Protein AF-A0A060BV76-F1 (afdb_monomer)

Nearest PDB structures (foldseek):
  5brp-assembly1_A  TM=9.776E-01  e=3.136E-09  Bacillus licheniformis DSM 13 = ATCC 14580
  5brq-assembly4_D  TM=9.338E-01  e=1.559E-09  Bacillus licheniformis DSM 13 = ATCC 14580
  5do8-assembly1_C  TM=9.499E-01  e=1.381E-05  Listeria monocytogenes EGD-e
  1uok-assembly1_A  TM=9.301E-01  e=1.780E-05  Bacillus cereus
  3axi-assembly1_A  TM=8.350E-01  e=1.040E-03  Saccharomyces cerevisiae

Radius of gyration: 16.15 Å; Cα contacts (8 Å, |Δi|>4): 140; chains: 1; bounding box: 36×35×46 Å

Solvent-accessible surface area (backbone atoms only — not comparable to full-atom values): 6991 Å² total; per-residue (Å²): 120,74,59,69,81,72,45,86,45,81,64,54,63,54,52,42,27,52,47,15,70,77,48,62,64,74,42,92,83,64,81,43,75,44,84,38,88,66,81,52,65,72,57,49,19,60,38,12,16,73,93,58,51,38,36,58,20,35,34,71,50,71,72,79,46,46,35,35,56,96,79,35,82,92,44,91,56,78,65,39,66,68,57,37,52,50,48,53,50,52,54,50,51,53,23,55,78,58,50,21,38,78,51,87,80,90,73,80,72,76,87,65,84,74,70,131

Organism: NCBI:txid153152

InterPro domains:
  IPR006047 Glycosyl hydrolase family 13, catalytic domain [PF00128] (2-103)
  IPR017853 Glycoside hydrolase superfamily [SSF51445] (5-99)

Mean predicted aligned error: 6.06 Å

Foldseek 3Di:
DCCVVPALDVCVLVVQQVCLVVPVVVPPPDAFEAEHADDDLVSQLSQCAVVSSGHVGYEYCQLVQQQPDVSDPPDGDPGDPVSNVVVCVCSVVSCVVSNGHYDDDPPPPNPPPPDD

Sequence (116 aa):
DDKRMYTDTPVVEEYIRELAARSYGQDPASVTVGEMSSTSIERCIAYTRPENKGLSMVFNFHHLKVDYVDGEKWSRKPFDFAELKNLFAQWGTGMEEGGGWNASTSGITMISPRYR

Structure (mmCIF, N/CA/C/O backbone):
data_AF-A0A060BV76-F1
#
_entry.id   AF-A0A060BV76-F1
#
loop_
_atom_site.group_PDB
_atom_site.id
_atom_site.type_symbol
_atom_site.label_atom_id
_atom_site.label_alt_id
_atom_site.label_comp_id
_atom_site.label_asym_id
_atom_site.label_entity_id
_atom_site.label_seq_id
_atom_site.pdbx_PDB_ins_code
_atom_site.Cartn_x
_atom_site.Cartn_y
_atom_site.Cartn_z
_atom_site.occupancy
_atom_site.B_iso_or_equiv
_atom_site.auth_seq_id
_atom_site.auth_comp_id
_atom_site.auth_asym_id
_atom_site.auth_atom_id
_atom_site.pdbx_PDB_model_num
ATOM 1 N N . ASP A 1 1 ? -0.857 14.105 -16.702 1.00 65.25 1 ASP A N 1
ATOM 2 C CA . ASP A 1 1 ? -1.030 12.826 -15.993 1.00 65.25 1 ASP A CA 1
ATOM 3 C C . ASP A 1 1 ? -2.236 12.964 -15.085 1.00 65.25 1 ASP A C 1
ATOM 5 O O . ASP A 1 1 ? -2.127 13.461 -13.967 1.00 65.25 1 ASP A O 1
ATOM 9 N N . ASP A 1 2 ? -3.398 12.613 -15.627 1.00 74.88 2 ASP A N 1
ATOM 10 C CA . ASP A 1 2 ? -4.708 12.840 -15.007 1.00 74.88 2 ASP A CA 1
ATOM 11 C C . ASP A 1 2 ? -4.864 12.060 -13.696 1.00 74.88 2 ASP A C 1
ATOM 13 O O . ASP A 1 2 ? -5.633 12.457 -12.823 1.00 74.88 2 ASP A O 1
ATOM 17 N N . LYS A 1 3 ? -4.054 11.008 -13.500 1.00 75.88 3 LYS A N 1
ATOM 18 C CA . LYS A 1 3 ? -4.018 10.195 -12.278 1.00 75.88 3 LYS A CA 1
ATOM 19 C C . LYS A 1 3 ? -3.733 11.016 -11.033 1.00 75.88 3 LYS A C 1
ATOM 21 O O . LYS A 1 3 ? -4.306 10.736 -9.984 1.00 75.88 3 LYS A O 1
ATOM 26 N N . ARG A 1 4 ? -2.911 12.062 -11.144 1.00 76.38 4 ARG A N 1
ATOM 27 C CA . ARG A 1 4 ? -2.583 12.944 -10.013 1.00 76.38 4 ARG A CA 1
ATOM 28 C C . ARG A 1 4 ? -3.792 13.711 -9.477 1.00 76.38 4 ARG A C 1
ATOM 30 O O . ARG A 1 4 ? -3.764 14.131 -8.328 1.00 76.38 4 ARG A O 1
ATOM 37 N N . MET A 1 5 ? -4.840 13.886 -10.283 1.00 81.75 5 MET A N 1
ATOM 38 C CA . MET A 1 5 ? -6.044 14.617 -9.876 1.00 81.75 5 MET A CA 1
ATOM 39 C C . MET A 1 5 ? -6.926 13.812 -8.917 1.00 81.75 5 MET A C 1
ATOM 41 O O . MET A 1 5 ? -7.740 14.402 -8.213 1.00 81.75 5 MET A O 1
ATOM 45 N N . TYR A 1 6 ? -6.787 12.483 -8.891 1.00 80.56 6 TYR A N 1
ATOM 46 C CA . TYR A 1 6 ? -7.668 11.605 -8.113 1.00 80.56 6 TYR A CA 1
ATOM 47 C C . TYR A 1 6 ? -6.945 10.537 -7.281 1.00 80.56 6 TYR A C 1
ATOM 49 O O . TYR A 1 6 ? -7.555 9.948 -6.395 1.00 80.56 6 TYR A O 1
ATOM 57 N N . THR A 1 7 ? -5.660 10.284 -7.529 1.00 84.19 7 THR A N 1
ATOM 58 C CA . THR A 1 7 ? -4.864 9.289 -6.795 1.00 84.19 7 THR A CA 1
ATOM 59 C C . THR A 1 7 ? -4.202 9.931 -5.580 1.00 84.19 7 THR A C 1
ATOM 61 O O . THR A 1 7 ? -3.586 10.987 -5.717 1.00 84.19 7 THR A O 1
ATOM 64 N N . ASP A 1 8 ? -4.300 9.290 -4.412 1.00 82.69 8 ASP A N 1
ATOM 65 C CA . ASP A 1 8 ? -3.630 9.691 -3.164 1.00 82.69 8 ASP A CA 1
ATOM 66 C C . ASP A 1 8 ? -3.830 11.171 -2.780 1.00 82.69 8 ASP A C 1
ATOM 68 O O . ASP A 1 8 ? -2.945 11.837 -2.224 1.00 82.69 8 ASP A O 1
ATOM 72 N N . THR A 1 9 ? -5.016 11.706 -3.080 1.00 86.12 9 THR A N 1
ATOM 73 C CA . THR A 1 9 ? -5.392 13.047 -2.631 1.00 86.12 9 THR A CA 1
ATOM 74 C C . THR A 1 9 ? -5.546 13.054 -1.103 1.00 86.12 9 THR A C 1
ATOM 76 O O . THR A 1 9 ? -5.892 12.025 -0.515 1.00 86.12 9 THR A O 1
ATOM 79 N N . PRO A 1 10 ? -5.310 14.192 -0.421 1.00 84.25 10 PRO A N 1
ATOM 80 C CA . PRO A 1 10 ? -5.326 14.242 1.045 1.00 84.25 10 PRO A CA 1
ATOM 81 C C . PRO A 1 10 ? -6.614 13.715 1.699 1.00 84.25 10 PRO A C 1
ATOM 83 O O . PRO A 1 10 ? -6.560 13.181 2.801 1.00 84.25 10 PRO A O 1
ATOM 86 N N . VAL A 1 11 ? -7.756 13.814 1.010 1.00 92.19 11 VAL A N 1
ATOM 87 C CA . VAL A 1 11 ? -9.062 13.369 1.524 1.00 92.19 11 VAL A CA 1
ATOM 88 C C . VAL A 1 11 ? -9.182 11.842 1.639 1.00 92.19 11 VAL A C 1
ATOM 90 O O . VAL A 1 11 ? -9.981 11.340 2.423 1.00 92.19 11 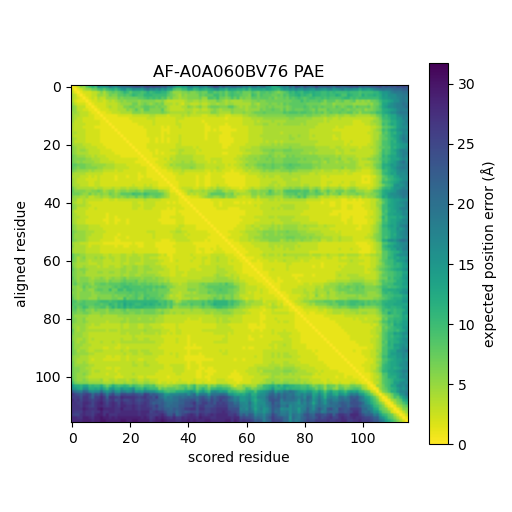VAL A O 1
ATOM 93 N N . VAL A 1 12 ? -8.372 11.072 0.904 1.00 93.25 12 VAL A N 1
ATOM 94 C CA . VAL A 1 12 ? -8.452 9.600 0.911 1.00 93.25 12 VAL A CA 1
ATOM 95 C C . VAL A 1 12 ? -8.141 9.030 2.297 1.00 93.25 12 VAL A C 1
ATOM 97 O O . VAL A 1 12 ? -8.809 8.100 2.742 1.00 93.25 12 VAL A O 1
ATOM 100 N N . GLU A 1 13 ? -7.164 9.600 3.007 1.00 92.56 13 GLU A N 1
ATOM 101 C CA . GLU A 1 13 ? -6.833 9.171 4.372 1.00 92.56 13 GLU A CA 1
ATOM 102 C C . GLU A 1 13 ? -8.004 9.391 5.338 1.00 92.56 13 GLU A C 1
ATOM 104 O O . GLU A 1 13 ? -8.272 8.537 6.182 1.00 92.56 13 GLU A O 1
ATOM 109 N N . GLU A 1 14 ? -8.720 10.510 5.199 1.00 95.00 14 GLU A N 1
ATOM 110 C CA . GLU A 1 14 ? -9.903 10.819 6.004 1.00 95.00 14 GLU A CA 1
ATOM 111 C C . GLU A 1 14 ? -11.022 9.808 5.742 1.00 95.00 14 GLU A C 1
ATOM 113 O O . GLU A 1 14 ? -11.553 9.226 6.688 1.00 95.00 14 GLU A O 1
ATOM 118 N N . TYR A 1 15 ? -11.306 9.512 4.472 1.00 96.62 15 TYR A N 1
ATOM 119 C CA . TYR A 1 15 ? -12.331 8.534 4.112 1.00 96.62 15 TYR A CA 1
ATOM 120 C C . TYR A 1 15 ? -11.990 7.110 4.545 1.00 96.62 15 TYR A C 1
ATOM 122 O O . TYR A 1 15 ? -12.881 6.389 4.991 1.00 96.62 15 TYR A O 1
ATOM 130 N N . ILE A 1 16 ? -10.723 6.695 4.475 1.00 96.62 16 ILE A N 1
ATOM 131 C CA . ILE A 1 16 ? -10.305 5.380 4.984 1.00 96.62 16 ILE A CA 1
ATOM 132 C C . ILE A 1 16 ? -10.530 5.299 6.497 1.00 96.62 16 ILE A C 1
ATOM 134 O O . ILE A 1 16 ? -11.068 4.302 6.978 1.00 96.62 16 ILE A O 1
ATOM 138 N N . ARG A 1 17 ? -10.171 6.344 7.253 1.00 96.25 17 ARG A N 1
ATOM 139 C CA . ARG A 1 17 ? -10.395 6.382 8.708 1.00 96.25 17 ARG A CA 1
ATOM 140 C C . ARG A 1 17 ? -11.877 6.396 9.059 1.00 96.25 17 ARG A C 1
ATOM 142 O O . ARG A 1 17 ? -12.286 5.697 9.985 1.00 96.25 17 ARG A O 1
ATOM 149 N N . GLU A 1 18 ? -12.683 7.163 8.330 1.00 97.81 18 GLU A N 1
ATOM 150 C CA . GLU A 1 18 ? -14.132 7.181 8.523 1.00 97.81 18 GLU A CA 1
ATOM 151 C C . GLU A 1 18 ? -14.743 5.805 8.234 1.00 97.81 18 GLU A C 1
ATOM 153 O O . GLU A 1 18 ? -15.525 5.295 9.041 1.00 97.81 18 GLU A O 1
ATOM 158 N N . LEU A 1 19 ? -14.352 5.176 7.123 1.00 97.62 19 LEU A N 1
ATOM 159 C CA . LEU A 1 19 ? -14.803 3.837 6.764 1.00 97.62 19 LEU A CA 1
ATOM 160 C C . LEU A 1 19 ? -14.420 2.825 7.845 1.00 97.62 19 LEU A C 1
ATOM 162 O O . LEU A 1 19 ? -15.286 2.076 8.295 1.00 97.62 19 LEU A O 1
ATOM 166 N N . ALA A 1 20 ? -13.166 2.832 8.304 1.00 97.38 20 ALA A N 1
ATOM 167 C CA . ALA A 1 20 ? -12.700 1.967 9.383 1.00 97.38 20 ALA A CA 1
ATOM 168 C C . ALA A 1 20 ? -13.551 2.150 10.645 1.00 97.38 20 ALA A C 1
ATOM 170 O O . ALA A 1 20 ? -14.099 1.183 11.175 1.00 97.38 20 ALA A O 1
ATOM 171 N N . ALA A 1 21 ? -13.734 3.399 11.083 1.00 97.38 21 ALA A N 1
ATOM 172 C CA . ALA A 1 21 ? -14.488 3.730 12.286 1.00 97.38 21 ALA A CA 1
ATOM 173 C C . ALA A 1 21 ? -15.960 3.297 12.206 1.00 97.38 21 ALA A C 1
ATOM 175 O O . ALA A 1 21 ? -16.535 2.922 13.226 1.00 97.38 21 ALA A O 1
ATOM 176 N N . ARG A 1 22 ? -16.568 3.321 11.015 1.00 97.81 22 ARG A N 1
ATOM 177 C CA . ARG A 1 22 ? -17.981 2.966 10.801 1.00 97.81 22 ARG A CA 1
ATOM 178 C C . ARG A 1 22 ? -18.210 1.520 10.340 1.00 97.81 22 ARG A C 1
ATOM 180 O O . ARG A 1 22 ? -19.361 1.158 10.103 1.00 97.81 22 ARG A O 1
ATOM 187 N N . SER A 1 23 ? -17.164 0.705 10.181 1.00 97.38 23 SER A N 1
ATOM 188 C CA . SER A 1 23 ? -17.288 -0.667 9.664 1.00 97.38 23 SER A CA 1
ATOM 189 C C . SER A 1 23 ? -16.304 -1.652 10.314 1.00 97.38 23 SER A C 1
ATOM 191 O O . SER A 1 23 ? -16.467 -1.994 11.483 1.00 97.38 23 SER A O 1
ATOM 193 N N . TYR A 1 24 ? -15.296 -2.122 9.576 1.00 96.00 24 TYR A N 1
ATOM 194 C CA . TYR A 1 24 ? -14.383 -3.195 9.973 1.00 96.00 24 TYR A CA 1
ATOM 195 C C . TYR A 1 24 ? -13.537 -2.857 11.207 1.00 96.00 24 TYR A C 1
ATOM 197 O O . TYR A 1 24 ? -13.126 -3.759 11.924 1.00 96.00 24 TYR A O 1
ATOM 205 N N . GLY A 1 25 ? -13.296 -1.574 11.499 1.00 95.38 25 GLY A N 1
ATOM 206 C CA . GLY A 1 25 ? -12.507 -1.148 12.659 1.00 95.38 25 GLY A CA 1
ATOM 207 C C . GLY A 1 25 ? -13.181 -1.420 14.009 1.00 95.38 25 GLY A C 1
ATOM 208 O O . GLY A 1 25 ? -12.556 -1.217 15.046 1.00 95.38 25 GLY A O 1
ATOM 209 N N . GLN A 1 26 ? -14.439 -1.871 14.004 1.00 94.56 26 GLN A N 1
ATOM 210 C CA . GLN A 1 26 ? -15.161 -2.328 15.195 1.00 94.56 26 GLN A CA 1
ATOM 211 C C . GLN A 1 26 ? -14.869 -3.798 15.548 1.00 94.56 26 GLN A C 1
ATOM 213 O O . GLN A 1 26 ? -15.201 -4.231 16.650 1.00 94.56 26 GLN A O 1
ATOM 218 N N . ASP A 1 27 ? -14.252 -4.561 14.639 1.00 96.38 27 ASP A N 1
ATOM 219 C CA . ASP A 1 27 ? -13.878 -5.959 14.849 1.00 96.38 27 ASP A CA 1
ATOM 220 C C . ASP A 1 27 ? -12.349 -6.099 14.996 1.00 96.38 27 ASP A C 1
ATOM 222 O O . ASP A 1 27 ? -11.618 -5.935 14.017 1.00 96.38 27 ASP A O 1
ATOM 226 N N . PRO A 1 28 ? -11.833 -6.436 16.193 1.00 91.88 28 PRO A N 1
ATOM 227 C CA . PRO A 1 28 ? -10.396 -6.574 16.421 1.00 91.88 28 PRO A CA 1
ATOM 228 C C . PRO A 1 28 ? -9.764 -7.771 15.694 1.00 91.88 28 PRO A C 1
ATOM 230 O O . PRO A 1 28 ? -8.538 -7.847 15.630 1.00 91.88 28 PRO A O 1
ATOM 233 N N . ALA A 1 29 ? -10.559 -8.711 15.172 1.00 95.88 29 ALA A N 1
ATOM 234 C CA . ALA A 1 29 ? -10.065 -9.849 14.398 1.00 95.88 29 ALA A CA 1
ATOM 235 C C . ALA A 1 29 ? -9.993 -9.570 12.886 1.00 95.88 29 ALA A C 1
ATOM 237 O O . ALA A 1 29 ? -9.436 -10.379 12.139 1.00 95.88 29 ALA A O 1
ATOM 238 N N . SER A 1 30 ? -10.546 -8.447 12.421 1.00 95.50 30 SER A N 1
ATOM 239 C CA . SER A 1 30 ? -10.573 -8.104 11.002 1.00 95.50 30 SER A CA 1
ATOM 240 C C . SER A 1 30 ? -9.184 -7.747 10.465 1.00 95.50 30 SER A C 1
ATOM 242 O O . SER A 1 30 ? -8.410 -7.024 11.092 1.00 95.50 30 SER A O 1
ATOM 244 N N . VAL A 1 31 ? -8.896 -8.214 9.248 1.00 96.25 31 VAL A N 1
ATOM 245 C CA . VAL A 1 31 ? -7.696 -7.855 8.479 1.00 96.25 31 VAL A CA 1
ATOM 246 C C . VAL A 1 31 ? -8.135 -7.209 7.174 1.00 96.25 31 VAL A C 1
ATOM 248 O O . VAL A 1 31 ? -8.917 -7.794 6.423 1.00 96.25 31 VAL A O 1
ATOM 251 N N . THR A 1 32 ? -7.624 -6.015 6.884 1.00 97.44 32 THR A N 1
ATOM 252 C CA . THR A 1 32 ? -7.946 -5.271 5.660 1.00 97.44 32 THR A CA 1
ATOM 253 C C . THR A 1 32 ? -6.713 -5.046 4.798 1.00 97.44 32 THR A C 1
ATOM 255 O O . THR A 1 32 ? -5.638 -4.690 5.281 1.00 97.44 32 THR A O 1
ATOM 258 N N . VAL A 1 33 ? -6.881 -5.259 3.494 1.00 96.94 33 VAL A N 1
ATOM 259 C CA . VAL A 1 33 ? -5.817 -5.129 2.498 1.00 96.94 33 VAL A CA 1
ATOM 260 C C . VAL A 1 33 ? -6.275 -4.154 1.422 1.00 96.94 33 VAL A C 1
ATOM 262 O O . VAL A 1 33 ? -7.272 -4.408 0.749 1.00 96.94 33 VAL A O 1
ATOM 265 N N . GLY A 1 34 ? -5.565 -3.038 1.263 1.00 95.38 34 GLY A N 1
ATOM 266 C CA . GLY A 1 34 ? -5.849 -2.064 0.208 1.00 95.38 34 GLY A CA 1
ATOM 267 C C . GLY A 1 34 ? -5.085 -2.345 -1.086 1.00 95.38 34 GLY A C 1
ATOM 268 O O . GLY A 1 34 ? -3.877 -2.576 -1.055 1.00 95.38 34 GLY A O 1
ATOM 269 N N . GLU A 1 35 ? -5.784 -2.281 -2.217 1.00 94.19 35 GLU A N 1
ATOM 270 C CA . GLU A 1 35 ? -5.213 -2.344 -3.567 1.00 94.19 35 GLU A CA 1
ATOM 271 C C . GLU A 1 35 ? -4.839 -0.947 -4.070 1.00 94.19 35 GLU A C 1
ATOM 273 O O . GLU A 1 35 ? -5.716 -0.128 -4.344 1.00 94.19 35 GLU A O 1
ATOM 278 N N . MET A 1 36 ? -3.544 -0.673 -4.243 1.00 90.25 36 MET A N 1
ATOM 279 C CA . MET A 1 36 ? -3.068 0.666 -4.600 1.00 90.25 36 MET A CA 1
ATOM 280 C C . MET A 1 36 ? -2.574 0.733 -6.047 1.00 90.25 36 MET A C 1
ATOM 282 O O . MET A 1 36 ? -1.458 0.318 -6.360 1.00 90.25 36 MET A O 1
ATOM 286 N N . SER A 1 37 ? -3.395 1.293 -6.943 1.00 80.38 37 SER A N 1
ATOM 287 C CA . SER A 1 37 ? -3.129 1.347 -8.397 1.00 80.38 37 SER A CA 1
ATOM 288 C C . SER A 1 37 ? -1.859 2.135 -8.786 1.00 80.38 37 SER A C 1
ATOM 290 O O . SER A 1 37 ? -1.067 1.723 -9.648 1.00 80.38 37 SER A O 1
ATOM 292 N N . SER A 1 38 ? -1.646 3.273 -8.133 1.00 81.38 38 SER A N 1
ATOM 293 C CA . SER A 1 38 ? -0.462 4.127 -8.191 1.00 81.38 38 SER A CA 1
ATOM 294 C C . SER A 1 38 ? -0.343 4.775 -6.825 1.00 81.38 38 SER A C 1
ATOM 296 O O . SER A 1 38 ? -1.345 5.248 -6.309 1.00 81.38 38 SER A O 1
ATOM 298 N N . THR A 1 39 ? 0.834 4.750 -6.214 1.00 87.12 39 THR A N 1
ATOM 299 C CA . THR A 1 39 ? 0.978 5.223 -4.835 1.00 87.12 39 THR A CA 1
ATOM 300 C C . THR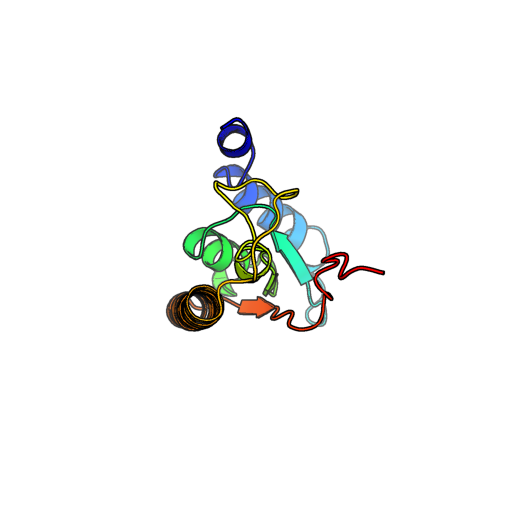 A 1 39 ? 2.437 5.489 -4.489 1.00 87.12 39 THR A C 1
ATOM 302 O O . THR A 1 39 ? 3.325 5.163 -5.278 1.00 87.12 39 THR A O 1
ATOM 305 N N . SER A 1 40 ? 2.691 6.069 -3.321 1.00 92.12 40 SER A N 1
ATOM 306 C CA . SER A 1 40 ? 4.027 6.220 -2.751 1.00 92.12 40 SER A CA 1
ATOM 307 C C . SER A 1 40 ? 4.154 5.459 -1.431 1.00 92.12 40 SER A C 1
ATOM 309 O O . SER A 1 40 ? 3.155 5.084 -0.809 1.00 92.12 40 SER A O 1
ATOM 311 N N . ILE A 1 41 ? 5.393 5.234 -0.990 1.00 94.88 41 ILE A N 1
ATOM 312 C CA . ILE A 1 41 ? 5.673 4.591 0.300 1.00 94.88 41 ILE A CA 1
ATOM 313 C C . ILE A 1 41 ? 5.067 5.421 1.438 1.00 94.88 41 ILE A C 1
ATOM 315 O O . ILE A 1 41 ? 4.405 4.874 2.313 1.00 94.88 41 ILE A O 1
ATOM 319 N N . GLU A 1 42 ? 5.193 6.748 1.388 1.00 94.81 42 GLU A N 1
ATOM 320 C CA . GLU A 1 42 ? 4.679 7.665 2.412 1.00 94.81 42 GLU A CA 1
ATOM 321 C C . GLU A 1 42 ? 3.159 7.556 2.571 1.00 94.81 42 GLU A C 1
ATOM 323 O O . GLU A 1 42 ? 2.642 7.550 3.690 1.00 94.81 42 GLU A O 1
ATOM 328 N N . ARG A 1 43 ? 2.434 7.420 1.455 1.00 94.06 43 ARG A N 1
ATOM 329 C CA . ARG A 1 43 ? 0.979 7.227 1.462 1.00 94.06 43 ARG A CA 1
ATOM 330 C C . ARG A 1 43 ? 0.599 5.860 2.005 1.00 94.06 43 ARG A C 1
ATOM 332 O O . ARG A 1 43 ? -0.271 5.763 2.864 1.00 94.06 43 ARG A O 1
ATOM 339 N N . CYS A 1 44 ? 1.305 4.818 1.585 1.00 95.38 44 CYS A N 1
ATOM 340 C CA . CYS A 1 44 ? 1.106 3.463 2.089 1.00 95.38 44 CYS A CA 1
ATOM 341 C C . CYS A 1 44 ? 1.358 3.355 3.602 1.00 95.38 44 CYS A C 1
ATOM 343 O O . CYS A 1 44 ? 0.579 2.710 4.308 1.00 95.38 44 CYS A O 1
ATOM 345 N N . ILE A 1 45 ? 2.374 4.047 4.123 1.00 96.50 45 ILE A N 1
ATOM 346 C CA . ILE A 1 45 ? 2.598 4.194 5.567 1.00 96.50 45 ILE A CA 1
ATOM 347 C C . ILE A 1 45 ? 1.392 4.879 6.214 1.00 96.50 45 ILE A C 1
ATOM 349 O O . ILE A 1 45 ? 0.849 4.375 7.196 1.00 96.50 45 ILE A O 1
ATOM 353 N N . ALA A 1 46 ? 0.926 6.001 5.660 1.00 95.31 46 ALA A N 1
ATOM 354 C CA . ALA A 1 46 ? -0.219 6.721 6.211 1.00 95.31 46 ALA A CA 1
ATOM 355 C C . ALA A 1 46 ? -1.502 5.866 6.241 1.00 95.31 46 ALA A C 1
ATOM 357 O O . ALA A 1 46 ? -2.287 5.970 7.187 1.00 95.31 46 ALA A O 1
ATOM 358 N N . TYR A 1 47 ? -1.695 4.981 5.264 1.00 96.12 47 TYR A N 1
ATOM 359 C CA . TYR A 1 47 ? -2.840 4.074 5.231 1.00 96.12 47 TYR A CA 1
ATOM 360 C C . TYR A 1 47 ? -2.737 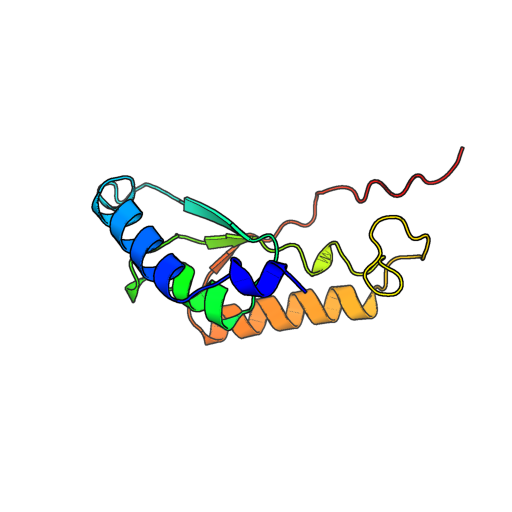2.905 6.212 1.00 96.12 47 TYR A C 1
ATOM 362 O O . TYR A 1 47 ? -3.775 2.462 6.694 1.00 96.12 47 TYR A O 1
ATOM 370 N N . THR A 1 48 ? -1.532 2.408 6.505 1.00 97.00 48 THR A N 1
ATOM 371 C CA . THR A 1 48 ? -1.342 1.120 7.209 1.00 97.00 48 THR A CA 1
ATOM 372 C C . THR A 1 48 ? -0.782 1.219 8.615 1.00 97.00 48 THR A C 1
ATOM 374 O O . THR A 1 48 ? -0.868 0.261 9.381 1.00 97.00 48 THR A O 1
ATOM 377 N N . ARG A 1 49 ? -0.217 2.371 8.976 1.00 96.31 49 ARG A N 1
ATOM 378 C CA . ARG A 1 49 ? 0.340 2.581 10.305 1.00 96.31 49 ARG A CA 1
ATOM 379 C C . ARG A 1 49 ? -0.752 2.400 11.381 1.00 96.31 49 ARG A C 1
ATOM 381 O O . ARG A 1 49 ? -1.778 3.088 11.295 1.00 96.31 49 ARG A O 1
ATOM 388 N N . PRO A 1 50 ? -0.554 1.539 12.401 1.00 94.50 50 PRO A N 1
ATOM 389 C CA . PRO A 1 50 ? -1.593 1.193 13.377 1.00 94.50 50 PRO A CA 1
ATOM 390 C C . PRO A 1 50 ? -2.233 2.399 14.078 1.00 94.50 50 PRO A C 1
ATOM 392 O O . PRO A 1 50 ? -3.449 2.430 14.280 1.00 94.50 50 PRO A O 1
ATOM 395 N N . GLU A 1 51 ? -1.448 3.435 14.387 1.00 95.25 51 GLU A N 1
ATOM 396 C CA . GLU A 1 51 ? -1.918 4.657 15.053 1.00 95.25 51 GLU A CA 1
ATOM 397 C C . GLU A 1 51 ? -2.968 5.411 14.228 1.00 95.25 51 GLU A C 1
ATOM 399 O O . GLU A 1 51 ? -3.830 6.093 14.785 1.00 95.25 51 GLU A O 1
ATOM 404 N N . ASN A 1 52 ? -2.924 5.273 12.901 1.00 94.44 52 ASN A N 1
ATOM 405 C CA . ASN A 1 52 ? -3.842 5.953 11.998 1.00 94.44 52 ASN A CA 1
ATOM 406 C C . ASN A 1 52 ? -5.195 5.238 11.884 1.00 94.44 52 ASN A C 1
ATOM 408 O O . ASN A 1 52 ? -6.103 5.822 11.297 1.00 94.44 52 ASN A O 1
ATOM 412 N N . LYS A 1 53 ? -5.338 4.015 12.423 1.00 95.00 53 LYS A N 1
ATOM 413 C CA . LYS A 1 53 ? -6.580 3.215 12.415 1.00 95.00 53 LYS A CA 1
ATOM 414 C C 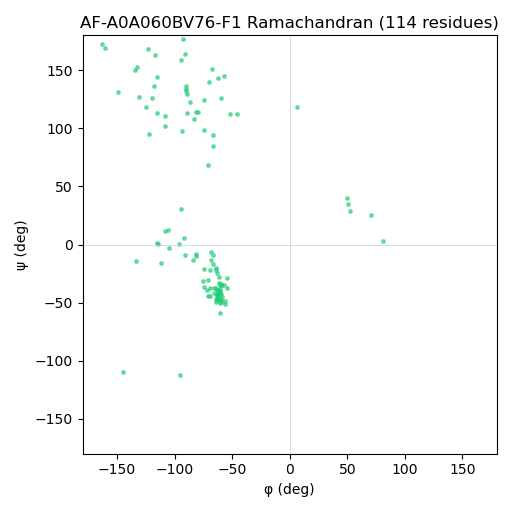. LYS A 1 53 ? -7.231 3.111 11.026 1.00 95.00 53 LYS A C 1
ATOM 416 O O . LYS A 1 53 ? -8.445 3.233 10.893 1.00 95.00 53 LYS A O 1
ATOM 421 N N . GLY A 1 54 ? -6.398 2.947 9.998 1.00 96.38 54 GLY A N 1
ATOM 422 C CA . GLY A 1 54 ? -6.813 2.830 8.604 1.00 96.38 54 GLY A CA 1
ATOM 423 C C . GLY A 1 54 ? -6.944 1.374 8.170 1.00 96.38 54 GLY A C 1
ATOM 424 O O . GLY A 1 54 ? -7.844 0.664 8.611 1.00 96.38 54 GLY A O 1
ATOM 425 N N . LEU A 1 55 ? -6.060 0.939 7.279 1.00 97.50 55 LEU A N 1
ATOM 426 C CA . LEU A 1 55 ? -5.969 -0.429 6.772 1.00 97.50 55 LEU A CA 1
ATOM 427 C C . LEU A 1 55 ? -4.940 -1.241 7.567 1.00 97.50 55 LEU A C 1
ATOM 429 O O . LEU A 1 55 ? -4.030 -0.669 8.160 1.00 97.50 55 LEU A O 1
ATOM 433 N N . SER A 1 56 ? -5.035 -2.572 7.548 1.00 97.06 56 SER A N 1
ATOM 434 C CA . SER A 1 56 ? -3.997 -3.429 8.143 1.00 97.06 56 SER A CA 1
ATOM 435 C C . SER A 1 56 ? -2.740 -3.488 7.276 1.00 97.06 56 SER A C 1
ATOM 437 O O . SER A 1 56 ? -1.635 -3.559 7.801 1.00 97.06 56 SER A O 1
ATOM 439 N N . MET A 1 57 ? -2.900 -3.494 5.951 1.00 96.94 57 MET A N 1
ATOM 440 C CA . MET A 1 57 ? -1.799 -3.570 4.989 1.00 96.94 57 MET A CA 1
ATOM 441 C C . MET A 1 57 ? -2.221 -3.092 3.598 1.00 96.94 57 MET A C 1
ATOM 443 O O . MET A 1 57 ? -3.407 -2.911 3.312 1.00 96.94 57 MET A O 1
ATOM 447 N N . VAL A 1 58 ? -1.248 -2.915 2.707 1.00 95.56 58 VAL A N 1
ATOM 448 C CA . VAL A 1 58 ? -1.484 -2.534 1.307 1.00 95.56 58 VAL A CA 1
ATOM 449 C C . VAL A 1 58 ? -0.649 -3.371 0.357 1.00 95.56 58 VAL A C 1
ATOM 451 O O . VAL A 1 58 ? 0.463 -3.778 0.691 1.00 95.56 58 VAL A O 1
ATOM 454 N N . PHE A 1 59 ? -1.160 -3.584 -0.851 1.00 93.00 59 PHE A N 1
ATOM 455 C CA . PHE A 1 59 ? -0.349 -4.039 -1.973 1.00 93.00 59 PHE A CA 1
ATOM 456 C C . PHE A 1 59 ? -0.298 -2.968 -3.059 1.00 93.00 59 PHE A C 1
ATOM 458 O O . PHE A 1 59 ? -1.270 -2.253 -3.308 1.00 93.00 59 PHE A O 1
ATOM 465 N N . ASN A 1 60 ? 0.856 -2.866 -3.712 1.00 90.69 60 ASN A N 1
ATOM 466 C CA . ASN A 1 60 ? 1.110 -1.931 -4.801 1.00 90.69 60 ASN A CA 1
ATOM 467 C C . ASN A 1 60 ? 1.557 -2.692 -6.063 1.00 90.69 60 ASN A C 1
ATOM 469 O O . ASN A 1 60 ? 1.863 -3.880 -6.002 1.00 90.69 60 ASN A O 1
ATOM 473 N N . PHE A 1 61 ? 1.600 -2.003 -7.205 1.00 89.75 61 PHE A N 1
ATOM 474 C CA . PHE A 1 61 ? 1.919 -2.607 -8.508 1.00 89.75 61 PHE A CA 1
ATOM 475 C C . PHE A 1 61 ? 3.300 -2.228 -9.061 1.00 89.75 61 PHE A C 1
ATOM 477 O O . PHE A 1 6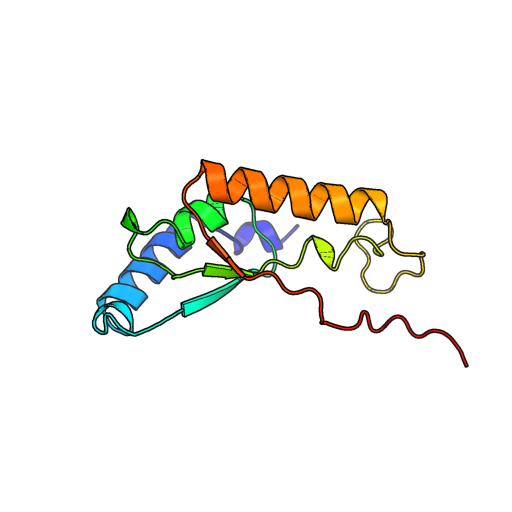1 ? 3.539 -2.446 -10.247 1.00 89.75 61 PHE A O 1
ATOM 484 N N . HIS A 1 62 ? 4.199 -1.607 -8.289 1.00 88.62 62 HIS A N 1
ATOM 485 C CA . HIS A 1 62 ? 5.470 -1.116 -8.849 1.00 88.62 62 HIS A CA 1
ATOM 486 C C . HIS A 1 62 ? 6.331 -2.258 -9.396 1.00 88.62 62 HIS A C 1
ATOM 488 O O . HIS A 1 62 ? 6.833 -2.168 -10.513 1.00 88.62 62 HIS A O 1
ATOM 494 N N . HIS A 1 63 ? 6.416 -3.373 -8.668 1.00 87.19 63 HIS A N 1
ATOM 495 C CA . HIS A 1 63 ? 7.168 -4.562 -9.083 1.00 87.19 63 HIS A CA 1
ATOM 496 C C . HIS A 1 63 ? 6.582 -5.269 -10.312 1.00 87.19 63 HIS A C 1
ATOM 498 O O . HIS A 1 63 ? 7.281 -6.049 -10.949 1.00 87.19 63 HIS A O 1
ATOM 504 N N . LEU A 1 64 ? 5.329 -4.982 -10.675 1.00 88.44 64 LEU A N 1
ATOM 505 C CA . LEU A 1 64 ? 4.654 -5.523 -11.861 1.00 88.44 64 LEU A CA 1
ATOM 506 C C . LEU A 1 64 ? 4.811 -4.635 -13.107 1.00 88.44 64 LEU A C 1
ATOM 508 O O . LEU A 1 64 ? 4.169 -4.900 -14.118 1.00 88.44 64 LEU A O 1
ATOM 512 N N . LYS A 1 65 ? 5.609 -3.561 -13.027 1.00 89.50 65 LYS A N 1
ATOM 513 C CA . LYS A 1 65 ? 5.833 -2.597 -14.123 1.00 89.50 65 LYS A CA 1
ATOM 514 C C . LYS A 1 65 ? 7.278 -2.592 -14.639 1.00 89.50 65 LYS A C 1
ATOM 516 O O . LYS A 1 65 ? 7.598 -1.829 -15.546 1.00 89.50 65 LYS A O 1
ATOM 521 N N . VAL A 1 66 ? 8.147 -3.448 -14.095 1.00 91.88 66 VAL A N 1
ATOM 522 C CA . VAL A 1 66 ? 9.579 -3.543 -14.459 1.00 91.88 66 VAL A CA 1
ATOM 523 C C . VAL A 1 66 ? 9.815 -4.039 -15.894 1.00 91.88 66 VAL A C 1
ATOM 525 O O . VAL A 1 66 ? 10.935 -4.023 -16.400 1.00 91.88 66 VAL A O 1
ATOM 528 N N . ASP A 1 67 ? 8.763 -4.488 -16.577 1.00 90.88 67 ASP A N 1
ATOM 529 C CA . ASP A 1 67 ? 8.738 -4.885 -17.982 1.00 90.88 67 ASP A CA 1
ATOM 530 C C . ASP A 1 67 ? 8.030 -3.856 -18.890 1.00 90.88 67 ASP A C 1
ATOM 532 O O . ASP A 1 67 ? 7.825 -4.124 -20.070 1.00 90.88 67 ASP A O 1
ATOM 536 N N . TYR A 1 68 ? 7.754 -2.638 -18.405 1.00 91.06 68 TYR A N 1
ATOM 537 C CA . TYR A 1 68 ? 7.193 -1.560 -19.227 1.00 91.06 68 TYR A CA 1
ATOM 538 C C . TYR A 1 68 ? 8.309 -0.738 -19.891 1.00 91.06 68 TYR A C 1
ATOM 540 O O . TYR A 1 68 ? 9.245 -0.280 -19.234 1.00 91.06 68 TYR A O 1
ATOM 548 N N . VAL A 1 69 ? 8.223 -0.522 -21.201 1.00 89.31 69 VAL A N 1
ATOM 549 C CA . VAL A 1 69 ? 9.031 0.456 -21.946 1.00 89.31 69 VAL A CA 1
ATOM 550 C C . VAL A 1 69 ? 8.316 1.802 -21.865 1.00 89.31 69 VAL A C 1
ATOM 552 O O . VAL A 1 69 ? 7.146 1.874 -22.222 1.00 89.31 69 VAL A O 1
ATOM 555 N N . ASP A 1 70 ? 8.979 2.841 -21.354 1.00 88.62 70 ASP A N 1
ATOM 556 C CA . ASP A 1 70 ? 8.425 4.203 -21.220 1.00 88.62 70 ASP A CA 1
ATOM 557 C C . ASP A 1 70 ? 7.058 4.282 -20.503 1.00 88.62 70 ASP A C 1
ATOM 559 O O . ASP A 1 70 ? 6.253 5.176 -20.742 1.00 88.62 70 ASP A O 1
ATOM 563 N N . GLY A 1 71 ? 6.783 3.335 -19.597 1.00 85.00 71 GLY A N 1
ATOM 564 C CA . GLY A 1 71 ? 5.508 3.245 -18.875 1.00 85.00 71 GLY A CA 1
ATOM 565 C C . GLY A 1 71 ? 4.368 2.574 -19.655 1.00 85.00 71 GLY A C 1
ATOM 566 O O . GLY A 1 71 ? 3.264 2.444 -19.119 1.00 85.00 71 GLY A O 1
ATOM 567 N N . GLU A 1 72 ? 4.626 2.089 -20.871 1.00 87.00 72 GLU A N 1
ATOM 568 C CA . GLU A 1 72 ? 3.643 1.409 -21.710 1.00 87.00 72 GLU A CA 1
ATOM 569 C C . GLU A 1 72 ? 3.477 -0.060 -21.317 1.00 87.00 72 GLU A C 1
ATOM 571 O O . GLU A 1 72 ? 4.362 -0.898 -21.512 1.00 87.00 72 GLU A O 1
ATOM 576 N N . LYS A 1 73 ? 2.283 -0.392 -20.817 1.00 85.38 73 LYS A N 1
ATOM 577 C CA . LYS A 1 73 ? 1.916 -1.752 -20.394 1.00 85.38 73 LYS A CA 1
ATOM 578 C C . LYS A 1 73 ? 2.010 -2.782 -21.520 1.00 85.38 73 LYS A C 1
ATOM 580 O O . LYS A 1 73 ? 2.346 -3.933 -21.277 1.00 85.38 73 LYS A O 1
ATOM 585 N N . TRP A 1 74 ? 1.675 -2.382 -22.743 1.00 89.94 74 TRP A N 1
ATOM 586 C CA . TRP A 1 74 ? 1.635 -3.268 -23.912 1.00 89.94 74 TRP A CA 1
ATOM 587 C C . TRP A 1 74 ? 2.938 -3.230 -24.714 1.00 89.94 74 TRP A C 1
ATOM 589 O O . TRP A 1 74 ? 2.941 -3.401 -25.932 1.00 89.94 74 TRP A O 1
ATOM 599 N N . SER A 1 75 ? 4.049 -2.981 -24.028 1.00 88.69 75 SER A N 1
ATOM 600 C CA . SER A 1 75 ? 5.383 -3.042 -24.605 1.00 88.69 75 SER A CA 1
ATOM 601 C C . SER A 1 75 ? 5.978 -4.440 -24.450 1.00 88.69 75 SER A C 1
ATOM 603 O O . SER A 1 75 ? 5.491 -5.282 -23.696 1.00 88.69 75 SER A O 1
ATOM 605 N N . ARG A 1 76 ? 7.035 -4.719 -25.215 1.00 89.44 76 ARG A N 1
ATOM 606 C CA . ARG A 1 76 ? 7.723 -6.007 -25.172 1.00 89.44 76 ARG A CA 1
ATOM 607 C C . ARG A 1 76 ? 9.190 -5.793 -24.832 1.00 89.44 76 ARG A C 1
ATOM 609 O O . ARG A 1 76 ? 10.005 -5.579 -25.725 1.00 89.44 76 ARG A O 1
ATOM 616 N N . LYS A 1 77 ? 9.526 -5.914 -23.549 1.00 89.88 77 LYS A N 1
ATOM 617 C CA . LYS A 1 77 ? 10.904 -6.068 -23.065 1.00 89.88 77 LYS A CA 1
ATOM 618 C C . LYS A 1 77 ? 10.978 -7.216 -22.049 1.00 89.88 77 LYS A C 1
ATOM 620 O O . LYS A 1 77 ? 9.972 -7.531 -21.415 1.00 89.88 77 LYS A O 1
ATOM 625 N N . PRO A 1 78 ? 12.131 -7.887 -21.895 1.00 90.75 78 PRO A N 1
ATOM 626 C CA . PRO A 1 78 ? 12.376 -8.707 -20.715 1.00 90.75 78 PRO A CA 1
ATOM 627 C C . PRO A 1 78 ? 12.237 -7.853 -19.449 1.00 90.75 78 PRO A C 1
ATOM 629 O O . PRO A 1 78 ? 12.596 -6.676 -19.460 1.00 90.75 78 PRO A O 1
ATOM 632 N N . PHE A 1 79 ? 11.733 -8.445 -18.369 1.00 90.88 79 PHE A N 1
ATOM 633 C CA . PHE A 1 79 ? 11.649 -7.756 -17.084 1.00 90.88 79 PHE A CA 1
ATOM 634 C C . PHE A 1 79 ? 13.047 -7.391 -16.568 1.00 90.88 79 PHE A C 1
ATOM 636 O O . PHE A 1 79 ? 13.997 -8.166 -16.726 1.00 90.88 79 PHE A O 1
ATOM 643 N N . ASP A 1 80 ? 13.171 -6.232 -15.926 1.00 92.19 80 ASP A N 1
ATOM 644 C CA . ASP A 1 80 ? 14.419 -5.817 -15.291 1.00 92.19 80 ASP A CA 1
ATOM 645 C C . ASP A 1 80 ? 14.546 -6.443 -13.889 1.00 92.19 80 ASP A C 1
ATOM 647 O O . ASP A 1 80 ? 13.844 -6.088 -12.940 1.00 92.19 80 ASP A O 1
ATOM 651 N N . PHE A 1 81 ? 15.448 -7.420 -13.750 1.00 92.12 81 PHE A N 1
ATOM 652 C CA . PHE A 1 81 ? 15.678 -8.106 -12.475 1.00 92.12 81 PHE A CA 1
ATOM 653 C C . PHE A 1 81 ? 16.376 -7.225 -11.429 1.00 92.12 81 PHE A C 1
ATOM 655 O O . PHE A 1 81 ? 16.175 -7.424 -10.227 1.00 92.12 81 PHE A O 1
ATOM 662 N N . ALA A 1 82 ? 17.219 -6.280 -11.850 1.00 94.81 82 ALA A N 1
ATOM 663 C CA . ALA A 1 82 ? 17.873 -5.366 -10.923 1.00 94.81 82 ALA A CA 1
ATOM 664 C C . ALA A 1 82 ? 16.849 -4.374 -10.358 1.00 94.81 82 ALA A C 1
ATOM 666 O O . ALA A 1 82 ? 16.789 -4.197 -9.141 1.00 94.81 82 ALA A O 1
ATOM 667 N N . GLU A 1 83 ? 15.993 -3.822 -11.220 1.00 93.44 83 GLU A N 1
ATOM 668 C CA . GLU A 1 83 ? 14.877 -2.958 -10.827 1.00 93.44 83 GLU A CA 1
ATOM 669 C C . GLU A 1 83 ? 13.918 -3.681 -9.876 1.00 93.44 83 GLU A C 1
ATOM 671 O O . GLU A 1 83 ? 13.584 -3.151 -8.817 1.00 93.44 83 GLU A O 1
ATOM 676 N N . LEU A 1 84 ? 13.555 -4.931 -10.183 1.00 93.06 84 LEU A N 1
ATOM 677 C CA . LEU A 1 84 ? 12.691 -5.746 -9.329 1.00 93.06 84 LEU A CA 1
ATOM 678 C C . LEU A 1 84 ? 13.247 -5.894 -7.904 1.00 93.06 84 LEU A C 1
ATOM 680 O O . LEU A 1 84 ? 12.527 -5.679 -6.928 1.00 93.06 84 LEU A O 1
ATOM 684 N N . LYS A 1 85 ? 14.532 -6.251 -7.772 1.00 93.56 85 LYS A N 1
ATOM 685 C CA . LYS A 1 85 ? 15.187 -6.382 -6.460 1.00 93.56 85 LYS A CA 1
ATOM 686 C C . LYS A 1 85 ? 15.229 -5.053 -5.714 1.00 93.56 85 LYS A C 1
ATOM 688 O O . LYS A 1 85 ? 14.957 -5.030 -4.516 1.00 93.56 85 LYS A O 1
ATOM 693 N N . ASN A 1 86 ? 15.555 -3.970 -6.416 1.00 95.25 86 ASN A N 1
ATOM 694 C CA . ASN A 1 86 ? 15.618 -2.638 -5.824 1.00 95.25 86 ASN A CA 1
ATOM 695 C C . ASN A 1 86 ? 14.245 -2.198 -5.310 1.00 95.25 86 ASN A C 1
ATOM 697 O O . ASN A 1 86 ? 14.159 -1.703 -4.192 1.00 95.25 86 ASN A O 1
ATOM 701 N N . LEU A 1 87 ? 13.175 -2.444 -6.070 1.00 93.62 87 LEU A N 1
ATOM 702 C CA . LEU A 1 87 ? 11.810 -2.136 -5.649 1.00 93.62 87 LEU A CA 1
ATOM 703 C C . LEU A 1 87 ? 11.409 -2.928 -4.404 1.00 93.62 87 LEU A C 1
ATOM 705 O O . LEU A 1 87 ? 10.912 -2.333 -3.453 1.00 93.62 87 LEU A O 1
ATOM 709 N N . PHE A 1 88 ? 11.662 -4.239 -4.358 1.00 93.44 88 PHE A N 1
ATOM 710 C CA . PHE A 1 88 ? 11.365 -5.025 -3.155 1.00 93.44 88 PHE A CA 1
ATOM 711 C C . PHE A 1 88 ? 12.143 -4.539 -1.928 1.00 93.44 88 PHE A C 1
ATOM 713 O O . PHE A 1 88 ? 11.557 -4.426 -0.853 1.00 93.44 88 PHE A O 1
ATOM 720 N N . ALA A 1 89 ? 13.433 -4.228 -2.083 1.00 94.31 89 ALA A N 1
ATOM 721 C CA . ALA A 1 89 ? 14.251 -3.707 -0.992 1.00 94.31 89 ALA A CA 1
ATOM 722 C C . ALA A 1 89 ? 13.748 -2.335 -0.516 1.00 94.31 89 ALA A C 1
ATOM 724 O O . ALA A 1 89 ? 13.508 -2.148 0.672 1.00 94.31 89 ALA A O 1
ATOM 725 N N . GLN A 1 90 ? 13.516 -1.403 -1.443 1.00 95.69 90 GLN A N 1
ATOM 726 C CA . GLN A 1 90 ? 13.053 -0.051 -1.136 1.00 95.69 90 GLN A CA 1
ATOM 727 C C . GLN A 1 90 ? 11.694 -0.061 -0.427 1.00 95.69 90 GLN A C 1
ATOM 729 O O . GLN A 1 90 ? 11.523 0.616 0.583 1.00 95.69 90 GLN A O 1
ATOM 734 N N . TRP A 1 91 ? 10.735 -0.836 -0.937 1.00 95.06 91 TRP A N 1
ATOM 735 C CA . TRP A 1 91 ? 9.407 -0.946 -0.336 1.00 95.06 91 TRP A CA 1
ATOM 736 C C . TRP A 1 91 ? 9.431 -1.683 0.999 1.00 95.06 91 TRP A C 1
ATOM 738 O O . TRP A 1 91 ? 8.693 -1.296 1.902 1.00 95.06 91 TRP A O 1
ATOM 748 N N . GLY A 1 92 ? 10.257 -2.723 1.133 1.00 94.12 92 GLY A N 1
ATOM 749 C CA . GLY A 1 92 ? 10.442 -3.446 2.389 1.00 94.12 92 GLY A CA 1
ATOM 750 C C . GLY A 1 92 ? 10.975 -2.527 3.484 1.00 94.12 92 GLY A C 1
ATOM 751 O O . GLY A 1 92 ? 10.290 -2.311 4.480 1.00 94.12 92 GLY A O 1
ATOM 752 N N . THR A 1 93 ? 12.143 -1.926 3.249 1.00 96.44 93 THR A N 1
ATOM 753 C CA . THR A 1 93 ? 12.803 -1.037 4.213 1.00 96.44 93 THR A CA 1
ATOM 754 C C . THR A 1 93 ? 11.975 0.212 4.499 1.00 96.44 93 THR A C 1
ATOM 756 O O . THR A 1 93 ? 11.736 0.523 5.659 1.00 96.44 93 THR A O 1
ATOM 759 N N . GLY A 1 94 ? 11.464 0.900 3.473 1.00 96.56 94 GLY A N 1
ATOM 760 C CA . GLY A 1 94 ? 10.724 2.148 3.678 1.00 96.56 94 GLY A CA 1
ATOM 761 C C . GLY A 1 94 ? 9.422 1.959 4.461 1.00 96.56 94 GLY A C 1
ATOM 762 O O . GLY A 1 94 ? 9.079 2.785 5.303 1.00 96.56 94 GLY A O 1
ATOM 763 N N . MET A 1 95 ? 8.702 0.857 4.227 1.00 96.56 95 MET A N 1
ATOM 764 C CA . MET A 1 95 ? 7.485 0.560 4.989 1.00 96.56 95 MET A CA 1
ATOM 765 C C . MET A 1 95 ? 7.801 0.139 6.424 1.00 96.56 95 MET A C 1
ATOM 767 O O . MET A 1 95 ? 7.096 0.576 7.330 1.00 96.56 95 MET A O 1
ATOM 771 N N . GLU A 1 96 ? 8.859 -0.650 6.640 1.00 95.69 96 GLU A N 1
ATOM 772 C CA . GLU A 1 96 ? 9.323 -1.026 7.982 1.00 95.69 96 GLU A CA 1
ATOM 773 C C . GLU A 1 96 ? 9.719 0.210 8.803 1.00 95.69 96 GLU A C 1
ATOM 775 O O . GLU A 1 96 ? 9.201 0.410 9.901 1.00 95.69 96 GLU A O 1
ATOM 780 N N . GLU A 1 97 ? 10.558 1.088 8.245 1.00 97.00 97 GLU A N 1
ATOM 781 C CA . GLU A 1 97 ? 11.006 2.328 8.896 1.00 97.00 97 GLU A CA 1
ATOM 782 C C . GLU A 1 97 ? 9.839 3.269 9.234 1.00 97.00 97 GLU A C 1
ATOM 784 O O . GLU A 1 97 ? 9.855 3.951 10.260 1.00 97.00 97 GLU A O 1
ATOM 789 N N . GLY A 1 98 ? 8.805 3.298 8.389 1.00 96.19 98 GLY A N 1
ATOM 790 C CA . GLY A 1 98 ? 7.603 4.104 8.596 1.00 96.19 98 GLY A CA 1
ATOM 791 C C . GLY A 1 98 ? 6.556 3.494 9.532 1.00 96.19 98 GLY A C 1
ATOM 792 O O . GLY A 1 98 ? 5.570 4.171 9.846 1.00 96.19 98 GLY A O 1
ATOM 793 N N . GLY A 1 99 ? 6.731 2.238 9.954 1.00 96.75 99 GLY A N 1
ATOM 794 C CA . GLY A 1 99 ? 5.743 1.488 10.737 1.00 96.75 99 GLY A CA 1
ATOM 795 C C . GLY A 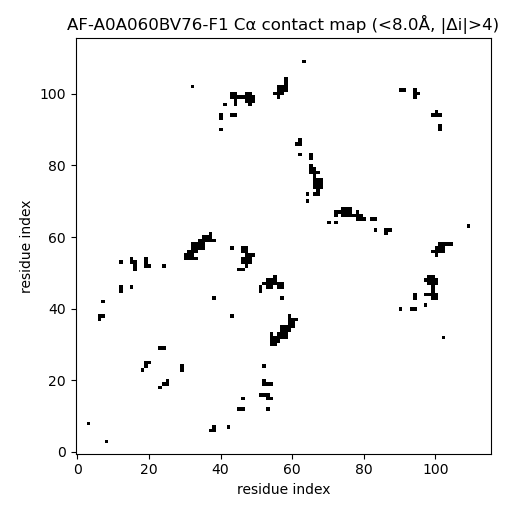1 99 ? 4.492 1.084 9.945 1.00 96.75 99 GLY A C 1
ATOM 796 O O . GLY A 1 99 ? 3.418 0.936 10.528 1.00 96.75 99 GLY A O 1
ATOM 797 N N . GLY A 1 100 ? 4.601 0.965 8.621 1.00 96.12 100 GLY A N 1
ATOM 798 C CA . GLY A 1 100 ? 3.548 0.459 7.740 1.00 96.12 100 GLY A CA 1
ATOM 799 C C . GLY A 1 100 ? 3.652 -1.050 7.492 1.00 96.12 100 GLY A C 1
ATOM 800 O O . GLY A 1 100 ? 4.599 -1.705 7.925 1.00 96.12 100 GLY A O 1
ATOM 801 N N . TRP A 1 101 ? 2.695 -1.611 6.746 1.00 96.00 101 TRP A N 1
ATOM 802 C CA . TRP A 1 101 ? 2.702 -3.035 6.388 1.00 96.00 101 TRP A CA 1
ATOM 803 C C . TRP A 1 101 ? 2.463 -3.291 4.897 1.00 96.00 101 TRP A C 1
ATOM 805 O O . TRP A 1 101 ? 1.460 -2.859 4.319 1.00 96.00 101 TRP A O 1
ATOM 815 N N . ASN A 1 102 ? 3.372 -4.051 4.281 1.00 92.31 102 ASN A N 1
ATOM 816 C CA . ASN A 1 102 ? 3.240 -4.526 2.905 1.00 92.31 102 ASN A CA 1
ATOM 817 C C . ASN A 1 102 ? 2.527 -5.880 2.852 1.00 92.31 102 ASN A C 1
ATOM 819 O O . ASN A 1 102 ? 2.882 -6.816 3.569 1.00 92.31 102 ASN A O 1
ATOM 823 N N . ALA A 1 103 ? 1.602 -6.024 1.910 1.00 91.12 103 ALA A N 1
ATOM 824 C CA . ALA A 1 103 ? 1.128 -7.313 1.433 1.00 91.12 103 ALA A CA 1
ATOM 825 C C . ALA A 1 103 ? 1.942 -7.713 0.192 1.00 91.12 103 ALA A C 1
ATOM 827 O O . ALA A 1 103 ? 1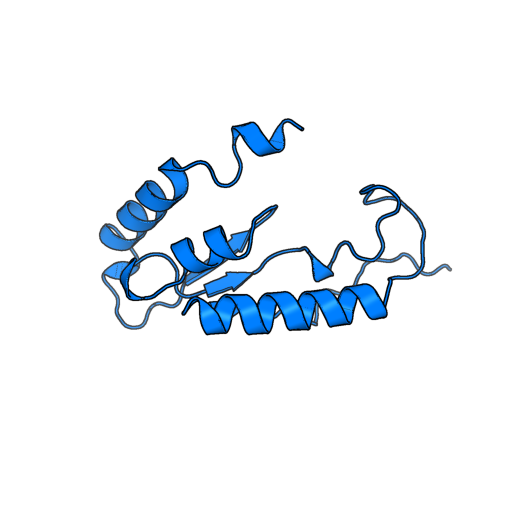.688 -7.258 -0.926 1.00 91.12 103 ALA A O 1
ATOM 828 N N . SER A 1 104 ? 2.959 -8.549 0.392 1.00 78.56 104 SER A N 1
ATOM 829 C CA . SER A 1 104 ? 3.844 -8.986 -0.690 1.00 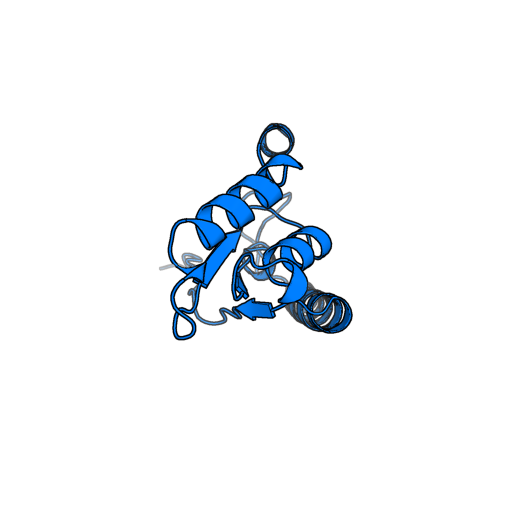78.56 104 SER A CA 1
ATOM 830 C C . SER A 1 104 ? 3.155 -10.005 -1.595 1.00 78.56 104 SER A C 1
ATOM 832 O O . SER A 1 104 ? 2.730 -11.066 -1.143 1.00 78.56 104 SER A O 1
ATOM 834 N N . THR A 1 105 ? 3.101 -9.715 -2.896 1.00 68.25 105 THR A N 1
ATOM 835 C CA . THR A 1 105 ? 2.625 -10.653 -3.918 1.00 68.25 105 THR A CA 1
ATOM 836 C C . THR A 1 105 ? 3.765 -11.005 -4.866 1.00 68.25 105 THR A C 1
ATOM 838 O O . THR A 1 105 ? 4.266 -10.174 -5.618 1.00 68.25 105 THR A O 1
ATOM 841 N N . SER A 1 106 ? 4.188 -12.264 -4.836 1.00 58.72 106 SER A N 1
ATOM 842 C CA . SER A 1 106 ? 5.212 -12.817 -5.733 1.00 58.72 106 SER A CA 1
ATOM 843 C C . SER A 1 106 ? 4.618 -13.708 -6.836 1.00 58.72 106 SER A C 1
ATOM 845 O O . SER A 1 106 ? 5.352 -14.189 -7.693 1.00 58.72 106 SER A O 1
ATOM 847 N N . GLY A 1 107 ? 3.293 -13.924 -6.826 1.00 45.28 107 GLY A N 1
ATOM 848 C CA . GLY A 1 107 ? 2.625 -14.989 -7.585 1.00 45.28 107 GLY A CA 1
ATOM 849 C C . GLY A 1 107 ? 1.673 -14.574 -8.712 1.00 45.28 107 GLY A C 1
ATOM 850 O O . GLY A 1 107 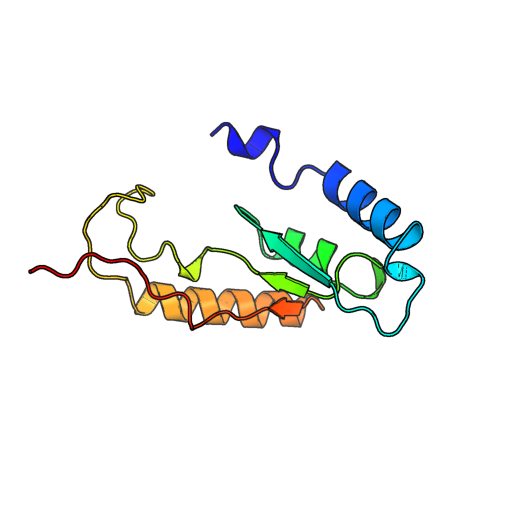? 1.125 -15.462 -9.361 1.00 45.28 107 GLY A O 1
ATOM 851 N N . ILE A 1 108 ? 1.460 -13.281 -8.996 1.00 44.81 108 ILE A N 1
ATOM 852 C CA . ILE A 1 108 ? 0.725 -12.911 -10.217 1.00 44.81 108 ILE A CA 1
ATOM 853 C C . ILE A 1 108 ? 1.678 -13.144 -11.381 1.00 44.81 108 ILE A C 1
ATOM 855 O O . ILE A 1 108 ? 2.578 -12.352 -11.647 1.00 44.81 108 ILE A O 1
ATOM 859 N N . THR A 1 109 ? 1.503 -14.291 -12.033 1.00 38.12 109 THR A N 1
ATOM 860 C CA . THR A 1 109 ? 2.138 -14.618 -13.303 1.00 38.12 109 THR A CA 1
ATOM 861 C C . THR A 1 109 ? 1.991 -13.411 -14.220 1.00 38.12 109 THR A C 1
ATOM 863 O O . THR A 1 109 ? 0.879 -13.068 -14.621 1.00 38.12 109 THR A O 1
ATOM 866 N N . MET A 1 110 ? 3.111 -12.751 -14.531 1.00 42.50 110 MET A N 1
ATOM 867 C CA . MET A 1 110 ? 3.163 -11.812 -15.640 1.00 42.50 110 MET A CA 1
ATOM 868 C C . MET A 1 110 ? 2.623 -12.566 -16.850 1.00 42.50 110 MET A C 1
ATOM 870 O O . MET A 1 110 ? 3.245 -13.528 -17.309 1.00 42.50 110 MET A O 1
ATOM 874 N N . ILE A 1 111 ? 1.453 -12.164 -17.347 1.00 41.19 111 ILE A N 1
ATOM 875 C CA . ILE A 1 111 ? 0.961 -12.586 -18.656 1.00 41.19 111 ILE A CA 1
ATOM 876 C C . ILE A 1 111 ? 1.847 -11.868 -19.680 1.00 41.19 111 ILE A C 1
ATOM 878 O O . ILE A 1 111 ? 1.430 -10.946 -20.368 1.00 41.19 111 ILE A O 1
ATOM 882 N N . SER A 1 112 ? 3.115 -12.262 -19.736 1.00 40.41 112 SER A N 1
ATOM 883 C CA . SER A 1 112 ? 3.932 -12.082 -20.915 1.00 40.41 112 SER A CA 1
ATOM 884 C C . SER A 1 112 ? 3.512 -13.219 -21.836 1.00 40.41 112 SER A C 1
ATOM 886 O O . SER A 1 112 ? 3.717 -14.385 -21.477 1.00 40.41 112 SER A O 1
ATOM 888 N N . PRO A 1 113 ? 2.889 -12.944 -22.993 1.00 40.31 113 PRO A N 1
ATOM 889 C CA . PRO A 1 113 ? 2.683 -13.966 -23.996 1.00 40.31 113 PRO A CA 1
ATOM 890 C C . PRO A 1 113 ? 4.066 -14.347 -24.531 1.00 40.31 113 PRO A C 1
ATOM 892 O O . PRO A 1 113 ? 4.538 -13.835 -25.546 1.00 40.31 113 PRO A O 1
ATOM 895 N N . ARG A 1 114 ? 4.757 -15.257 -23.840 1.00 42.50 114 ARG A N 1
ATOM 896 C CA . ARG A 1 114 ? 5.767 -16.083 -24.486 1.00 42.50 114 ARG A CA 1
ATOM 897 C C . ARG A 1 114 ? 5.002 -16.979 -25.463 1.00 42.50 114 ARG A C 1
ATOM 899 O O . ARG A 1 114 ? 4.409 -17.970 -25.055 1.00 42.50 114 ARG A O 1
ATOM 906 N N . TYR A 1 115 ? 4.927 -16.526 -26.718 1.00 42.16 115 TYR A N 1
ATOM 907 C CA . TYR A 1 115 ? 5.106 -17.315 -27.949 1.00 42.16 115 TYR A CA 1
ATOM 908 C C . TYR A 1 115 ? 5.252 -18.830 -27.669 1.00 42.16 115 TYR A C 1
ATOM 910 O O . TYR A 1 115 ? 6.168 -19.207 -26.938 1.00 42.16 115 TYR A O 1
ATOM 918 N N . ARG A 1 116 ? 4.398 -19.765 -28.117 1.00 34.84 116 ARG A N 1
ATOM 919 C CA . ARG A 1 116 ? 3.815 -19.967 -29.464 1.00 34.84 116 ARG A CA 1
ATOM 920 C C . ARG A 1 116 ? 4.706 -19.534 -30.614 1.00 34.84 116 ARG A C 1
ATOM 922 O O . ARG A 1 116 ? 4.860 -18.312 -30.796 1.00 34.84 116 ARG A O 1
#

Secondary structure (DSSP, 8-state):
-GGGGTSS-THHHHHHHHHHHHTGGG-TT---EEEESS--HHHHHHHH-GGGTS-SEEEESGGG-TT-BTTBTT------HHHHHHHHHHHHHHHHHTT--B--------------

pLDDT: mean 87.11, std 15.64, range [34.84, 97.81]